Protein AF-A0A183DC85-F1 (afdb_monomer_lite)

pLDDT: mean 84.96, std 14.63, range [31.5, 98.25]

Secondary structure (DSSP, 8-state):
---------SPEEE--TT--TT-PPEEE------TTEEEEEEEEETTTTEEEEEEEETTTTTEEEEEEEETTSSS--EEEEE--STTTTS--BSEEEEEEETTTTEEEEEETTTTEEEEEETTS-S-BTTTTTTT-TT-----------------

Organism: NCBI:txid637853

Sequence (155 aa):
MESWLRSSSGNIRLITLNAGNSAVPAYVHRSSGVVEETVTSLAMDWMTGKLYVGVETVNMHNAGRVEVCPLDGQSSCAVVLHSTAENQNFPIDALHSLVLDPVDGYMYWLNRVHKRIERAWMDGRHHDPHCFKDDTTDVIATSALTLEQVCLHDF

Radius of gyration: 16.84 Å; chains: 1; bounding box: 49×39×47 Å

Structure (mmCIF, N/CA/C/O backbone):
data_AF-A0A183DC85-F1
#
_entry.id   AF-A0A183DC85-F1
#
loop_
_atom_site.group_PDB
_atom_site.id
_atom_site.type_symbol
_atom_site.label_atom_id
_atom_site.label_alt_id
_atom_site.label_comp_id
_atom_site.label_asym_id
_atom_site.label_entity_id
_atom_site.label_seq_id
_atom_site.pdbx_PDB_ins_code
_atom_site.Cartn_x
_atom_site.Cartn_y
_atom_site.Cartn_z
_atom_site.occupancy
_atom_site.B_iso_or_equiv
_atom_site.auth_seq_id
_atom_site.auth_comp_id
_atom_site.auth_asym_id
_atom_site.auth_atom_id
_atom_site.pdbx_PDB_model_num
ATOM 1 N N . MET A 1 1 ? 21.787 24.983 15.435 1.00 35.59 1 MET A N 1
ATOM 2 C CA . MET A 1 1 ? 21.012 24.769 14.198 1.00 35.59 1 MET A CA 1
ATOM 3 C C . MET A 1 1 ? 20.169 23.539 14.459 1.00 35.59 1 MET A C 1
ATOM 5 O O . MET A 1 1 ? 20.718 22.449 14.481 1.00 35.59 1 MET A O 1
ATOM 9 N N . GLU A 1 2 ? 18.905 23.724 14.835 1.00 31.50 2 GLU A N 1
ATOM 10 C CA . GLU A 1 2 ? 18.005 22.599 15.097 1.00 31.50 2 GLU A CA 1
ATOM 11 C C . GLU A 1 2 ? 17.766 21.875 13.771 1.00 31.50 2 GLU A C 1
ATOM 13 O O . GLU A 1 2 ? 17.131 22.409 12.861 1.00 31.50 2 GLU A O 1
ATOM 18 N N . SER A 1 3 ? 18.362 20.692 13.616 1.00 35.94 3 SER A N 1
ATOM 19 C CA . SER A 1 3 ? 18.021 19.814 12.509 1.00 35.94 3 SER A CA 1
ATOM 20 C C . SER A 1 3 ? 16.618 19.297 12.786 1.00 35.94 3 SER A C 1
ATOM 22 O O . SER A 1 3 ? 16.418 18.491 13.696 1.00 35.94 3 SER A O 1
ATOM 24 N N . TRP A 1 4 ? 15.651 19.763 12.004 1.00 41.12 4 TRP A N 1
ATOM 25 C CA . TRP A 1 4 ? 14.348 19.128 11.865 1.00 41.12 4 TRP A CA 1
ATOM 26 C C . TRP A 1 4 ? 14.560 17.742 11.250 1.00 41.12 4 TRP A C 1
ATOM 28 O O . TRP A 1 4 ? 14.325 17.531 10.061 1.00 41.12 4 TRP A O 1
ATOM 38 N N . LEU A 1 5 ? 15.077 16.800 12.041 1.00 41.03 5 LEU A N 1
ATOM 39 C CA . LEU A 1 5 ? 15.063 15.395 11.685 1.00 41.03 5 LEU A CA 1
ATOM 40 C C . LEU A 1 5 ? 13.588 15.061 11.506 1.00 41.03 5 LEU A C 1
ATOM 42 O O . LEU A 1 5 ? 12.809 15.109 12.459 1.00 41.03 5 LEU A O 1
ATOM 46 N N . ARG A 1 6 ? 13.193 14.777 10.264 1.00 47.19 6 ARG A N 1
ATOM 47 C CA . ARG A 1 6 ? 11.867 14.266 9.906 1.00 47.19 6 ARG A CA 1
ATOM 48 C C . ARG A 1 6 ? 11.727 12.828 10.414 1.00 47.19 6 ARG A C 1
ATOM 50 O O . ARG A 1 6 ? 11.402 11.928 9.655 1.00 47.19 6 ARG A O 1
ATOM 57 N N . SER A 1 7 ? 12.027 12.592 11.689 1.00 49.62 7 SER A N 1
ATOM 58 C CA . SER A 1 7 ? 11.785 11.312 12.328 1.00 49.62 7 SER A CA 1
ATOM 59 C C . SER A 1 7 ? 10.287 11.216 12.557 1.00 49.62 7 SER A C 1
ATOM 61 O O . SER A 1 7 ? 9.737 11.785 13.497 1.00 49.62 7 SER A O 1
ATOM 63 N N . SER A 1 8 ? 9.616 10.513 11.656 1.00 54.47 8 SER A N 1
ATOM 64 C CA . SER A 1 8 ? 8.191 10.198 11.757 1.00 54.47 8 SER A CA 1
ATOM 65 C C . SER A 1 8 ? 7.925 8.983 12.654 1.00 54.47 8 SER A C 1
ATOM 67 O O . SER A 1 8 ? 6.841 8.408 12.610 1.00 54.47 8 SER A O 1
ATOM 69 N N . SER A 1 9 ? 8.883 8.604 13.508 1.00 54.97 9 SER A N 1
ATOM 70 C CA . SER A 1 9 ? 8.700 7.585 14.553 1.00 54.97 9 SER A CA 1
ATOM 71 C C . SER A 1 9 ? 7.607 7.946 15.576 1.00 54.97 9 SER A C 1
ATOM 73 O O . SER A 1 9 ? 7.340 7.177 16.494 1.00 54.97 9 SER A O 1
ATOM 75 N N . GLY A 1 10 ? 6.970 9.113 15.432 1.00 62.53 10 GLY A N 1
ATOM 76 C CA . GLY A 1 10 ? 5.829 9.539 16.225 1.00 62.53 10 GLY A CA 1
ATOM 77 C C . GLY A 1 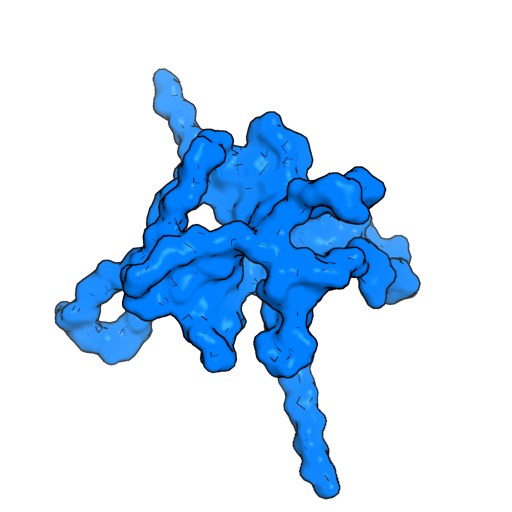10 ? 4.594 8.648 16.056 1.00 62.53 10 GLY A C 1
ATOM 78 O O . GLY A 1 10 ? 4.366 8.019 15.023 1.00 62.53 10 GLY A O 1
ATOM 79 N N . ASN A 1 11 ? 3.770 8.635 17.104 1.00 73.88 11 ASN A N 1
ATOM 80 C CA . ASN A 1 11 ? 2.477 7.958 17.114 1.00 73.88 11 ASN A CA 1
ATOM 81 C C . ASN A 1 11 ? 1.541 8.541 16.040 1.00 73.88 11 ASN A C 1
ATOM 83 O O . ASN A 1 11 ? 1.486 9.760 15.850 1.00 73.88 11 ASN A O 1
ATOM 87 N N . ILE A 1 12 ? 0.742 7.687 15.403 1.00 85.56 12 ILE A N 1
ATOM 88 C CA . ILE A 1 12 ? -0.332 8.129 14.503 1.00 85.56 12 ILE A CA 1
ATOM 89 C C . ILE A 1 12 ? -1.551 8.479 15.361 1.00 85.56 12 ILE A C 1
ATOM 91 O O . ILE A 1 12 ? -1.921 7.722 16.256 1.00 85.56 12 ILE A O 1
ATOM 95 N N . ARG A 1 13 ? -2.173 9.635 15.115 1.00 85.50 13 ARG A N 1
ATOM 96 C CA . ARG A 1 13 ? -3.372 10.081 15.843 1.00 85.50 13 ARG A CA 1
ATOM 97 C C . ARG A 1 13 ? -4.631 9.519 15.199 1.00 85.50 13 ARG A C 1
ATOM 99 O O . ARG A 1 13 ? -4.799 9.661 13.991 1.00 85.50 13 ARG A O 1
ATOM 106 N N . LEU A 1 14 ? -5.539 8.979 16.007 1.00 84.50 14 LEU A N 1
ATOM 107 C CA . LEU A 1 14 ? -6.896 8.655 15.579 1.00 84.50 14 LEU A CA 1
ATOM 108 C C . LEU A 1 14 ? -7.867 9.692 16.136 1.00 84.50 14 LEU A C 1
ATOM 110 O O . LEU A 1 14 ? -7.865 9.999 17.330 1.00 84.50 14 LEU A O 1
ATOM 114 N N . ILE A 1 15 ? -8.718 10.215 15.259 1.00 84.00 15 ILE A N 1
ATOM 115 C CA . ILE A 1 15 ? -9.745 11.194 15.605 1.00 84.00 15 ILE A CA 1
ATOM 116 C C . ILE A 1 15 ? -11.092 10.613 15.194 1.00 84.00 15 ILE A C 1
ATOM 118 O O . ILE A 1 15 ? -11.320 10.326 14.022 1.00 84.00 15 ILE A O 1
ATOM 122 N N . THR A 1 16 ? -11.991 10.450 16.163 1.00 83.06 16 THR A N 1
ATOM 123 C CA . THR A 1 16 ? -13.369 10.020 15.900 1.00 83.06 16 THR A CA 1
ATOM 124 C C . THR A 1 16 ? -14.236 11.254 15.678 1.00 83.06 16 THR A C 1
ATOM 126 O O . THR A 1 16 ? -14.382 12.067 16.584 1.00 83.06 16 THR A O 1
ATOM 129 N N . LEU A 1 17 ? -14.825 11.394 14.489 1.00 81.94 17 LEU A N 1
ATOM 130 C CA . LEU A 1 17 ? -15.533 12.619 14.083 1.00 81.94 17 LEU A CA 1
ATOM 131 C C . LEU A 1 17 ? -16.868 12.857 14.819 1.00 81.94 17 LEU A C 1
ATOM 133 O O . LEU A 1 17 ? -17.320 13.993 14.885 1.00 81.94 17 LEU A O 1
ATOM 137 N N . ASN A 1 18 ? -17.466 11.813 15.407 1.00 82.38 18 ASN A N 1
ATOM 138 C CA . ASN A 1 18 ? -18.754 11.879 16.121 1.00 82.38 18 ASN A CA 1
ATOM 139 C C . ASN A 1 18 ? -18.657 11.505 17.607 1.00 82.38 18 ASN A C 1
ATOM 141 O O . ASN A 1 18 ? -19.674 11.327 18.278 1.00 82.38 18 ASN A O 1
ATOM 145 N N . ALA A 1 19 ? -17.446 11.357 18.137 1.00 69.12 19 ALA A N 1
ATOM 146 C CA . ALA A 1 19 ? -17.282 11.249 19.573 1.00 69.12 19 ALA A CA 1
ATOM 147 C C . ALA A 1 19 ? -17.504 12.665 20.116 1.00 69.12 19 ALA A C 1
ATOM 149 O O . ALA A 1 19 ? -16.780 13.575 19.729 1.00 69.12 19 ALA A O 1
ATOM 150 N N . GLY A 1 20 ? -18.553 12.891 20.912 1.00 71.69 20 GLY A N 1
ATOM 151 C CA . GLY A 1 20 ? -18.868 14.225 21.444 1.00 71.69 20 GLY A CA 1
ATOM 152 C C . GLY A 1 20 ? -17.707 14.846 22.242 1.00 71.69 20 GLY A C 1
ATOM 153 O O . GLY A 1 20 ? -16.607 14.306 22.293 1.00 71.69 20 GLY A O 1
ATOM 154 N N . ASN A 1 21 ? -17.953 15.948 22.957 1.00 68.19 21 ASN A N 1
ATOM 155 C CA . ASN A 1 21 ? -16.929 16.728 23.688 1.00 68.19 21 ASN A CA 1
ATOM 156 C C . ASN A 1 21 ? -16.053 15.958 24.714 1.00 68.19 21 ASN A C 1
ATOM 158 O O . ASN A 1 21 ? -15.209 16.566 25.364 1.00 68.19 21 ASN A O 1
ATOM 162 N N . SER A 1 22 ? -16.240 14.647 24.883 1.00 62.72 22 SER A N 1
ATOM 163 C CA . SER A 1 22 ? -15.494 13.775 25.791 1.00 62.72 22 SER A CA 1
ATOM 164 C C . SER A 1 22 ? -14.551 12.784 25.084 1.00 62.72 22 SER A C 1
ATOM 166 O O . SER A 1 22 ? -14.059 11.857 25.729 1.00 62.72 22 SER A O 1
ATOM 168 N N . ALA A 1 23 ? -14.308 12.930 23.778 1.00 66.62 23 ALA A N 1
ATOM 169 C CA . ALA A 1 23 ? -13.413 12.047 23.033 1.00 66.62 23 ALA A CA 1
ATOM 170 C C . ALA A 1 23 ? -11.952 12.216 23.483 1.00 66.62 23 ALA A C 1
ATOM 172 O O . ALA A 1 23 ? -11.313 13.231 23.200 1.00 66.62 23 ALA A O 1
ATOM 173 N N . VAL A 1 24 ? -11.404 11.216 24.173 1.00 70.25 24 VAL A N 1
ATOM 174 C CA . VAL A 1 24 ? -9.965 11.165 24.458 1.00 70.25 24 VAL A CA 1
ATOM 175 C C . VAL A 1 24 ? -9.237 10.860 23.143 1.00 70.25 24 VAL A C 1
ATOM 177 O O . VAL A 1 24 ? -9.638 9.922 22.450 1.00 70.25 24 VAL A O 1
ATOM 180 N N . PRO A 1 25 ? -8.196 11.624 22.757 1.00 72.31 25 PRO A N 1
ATOM 181 C CA . PRO A 1 25 ? -7.436 11.326 21.551 1.00 72.31 25 PRO A CA 1
ATOM 182 C C . PRO A 1 25 ? -6.792 9.944 21.674 1.00 72.31 25 PRO A C 1
ATOM 184 O O . PRO A 1 25 ? -6.040 9.683 22.614 1.00 72.31 25 PRO A O 1
ATOM 187 N N . ALA A 1 26 ? -7.090 9.075 20.712 1.00 79.50 26 ALA A N 1
ATOM 188 C CA . ALA A 1 26 ? -6.481 7.760 20.606 1.00 79.50 26 ALA A CA 1
ATOM 189 C C . ALA A 1 26 ? -5.224 7.831 19.731 1.00 79.50 26 ALA A C 1
ATOM 191 O O . ALA A 1 26 ? -5.106 8.674 18.834 1.00 79.50 26 ALA A O 1
ATOM 192 N N . TYR A 1 27 ? -4.278 6.935 19.994 1.00 82.69 27 TYR A N 1
ATOM 193 C CA . TYR A 1 27 ? -3.001 6.877 19.295 1.00 82.69 27 TYR A CA 1
ATOM 194 C C . TYR A 1 27 ? -2.697 5.444 18.873 1.00 82.69 27 TYR A C 1
ATOM 196 O O . TYR A 1 27 ? -2.820 4.520 19.673 1.00 82.69 27 TYR A O 1
ATOM 204 N N . VAL A 1 28 ? -2.241 5.272 17.635 1.00 85.06 28 VAL A N 1
ATOM 205 C CA . VAL A 1 28 ? -1.564 4.049 17.216 1.00 85.06 28 VAL A CA 1
ATOM 206 C C . VAL A 1 28 ? -0.104 4.172 17.627 1.00 85.06 28 VAL A C 1
ATOM 208 O O . VAL A 1 28 ? 0.616 5.077 17.184 1.00 85.06 28 VAL A O 1
ATOM 211 N N . HIS A 1 29 ? 0.323 3.239 18.470 1.00 80.31 29 HIS A N 1
ATOM 212 C CA . HIS A 1 29 ? 1.691 3.156 18.951 1.00 80.31 29 HIS A CA 1
ATOM 213 C C . HIS A 1 29 ? 2.560 2.354 17.986 1.00 80.31 29 HIS A C 1
ATOM 215 O O . HIS A 1 29 ? 2.464 1.128 17.898 1.00 80.31 29 HIS A O 1
ATOM 221 N N . ARG A 1 30 ? 3.445 3.068 17.287 1.00 83.38 30 ARG A N 1
ATOM 222 C CA . ARG A 1 30 ? 4.491 2.481 16.449 1.00 83.38 30 ARG A CA 1
ATOM 223 C C . ARG A 1 30 ? 5.770 2.365 17.271 1.00 83.38 30 ARG A C 1
ATOM 225 O O . ARG A 1 30 ? 6.264 3.361 17.790 1.00 83.38 30 ARG A O 1
ATOM 232 N N . SER A 1 31 ? 6.306 1.155 17.401 1.00 68.25 31 SER A N 1
ATOM 233 C CA . SER A 1 31 ? 7.623 0.922 18.000 1.00 68.25 31 SER A CA 1
ATOM 234 C C . SER A 1 31 ? 8.569 0.465 16.897 1.00 68.25 31 SER A C 1
ATOM 236 O O . SER A 1 31 ? 8.666 -0.725 16.610 1.00 68.25 31 SER A O 1
ATOM 238 N N . SER A 1 32 ? 9.221 1.419 16.228 1.00 67.00 32 SER A N 1
ATOM 239 C CA . SER A 1 32 ? 10.344 1.104 15.344 1.00 67.00 32 SER A CA 1
ATOM 240 C C . SER A 1 32 ? 11.641 1.479 16.048 1.00 67.00 32 SER A C 1
ATOM 242 O O . SER A 1 32 ? 11.817 2.618 16.478 1.00 67.00 32 SER A O 1
ATOM 244 N N . GLY A 1 33 ? 12.545 0.508 16.189 1.00 66.69 33 GLY A N 1
ATOM 245 C CA . GLY A 1 33 ? 13.915 0.741 16.654 1.00 66.69 33 GLY A CA 1
ATOM 246 C C . GLY A 1 33 ? 14.816 1.368 15.583 1.00 66.69 33 GLY A C 1
ATOM 247 O O . GLY A 1 33 ? 16.007 1.548 15.823 1.00 66.69 33 GLY A O 1
ATOM 248 N N . VAL A 1 34 ? 14.269 1.666 14.400 1.00 71.19 34 VAL A N 1
ATOM 249 C CA . VAL A 1 34 ? 14.996 2.244 13.270 1.00 71.19 34 VAL A CA 1
ATOM 250 C C . VAL A 1 34 ? 14.994 3.769 13.380 1.00 71.19 34 VAL A C 1
ATOM 252 O O . VAL A 1 34 ? 13.957 4.414 13.541 1.00 71.19 34 VAL A O 1
ATOM 255 N N . VAL A 1 35 ? 16.188 4.349 13.299 1.00 66.88 35 VAL A N 1
ATOM 256 C CA . VAL A 1 35 ? 16.414 5.796 13.351 1.00 66.88 35 VAL A CA 1
ATOM 257 C C . VAL A 1 35 ? 16.210 6.382 11.944 1.00 66.88 35 VAL A C 1
ATOM 259 O O . VAL A 1 35 ? 16.711 5.815 10.977 1.00 66.88 35 VAL A O 1
ATOM 262 N N . GLU A 1 36 ? 15.498 7.516 11.837 1.00 79.44 36 GLU A N 1
ATOM 263 C CA . GLU A 1 36 ? 15.201 8.250 10.580 1.00 79.44 36 GLU A CA 1
ATOM 264 C C . GLU A 1 36 ? 14.231 7.567 9.596 1.00 79.44 36 GLU A C 1
ATOM 266 O O . GLU A 1 36 ? 14.427 7.551 8.377 1.00 79.44 36 GLU A O 1
ATOM 271 N N . GLU A 1 37 ? 13.118 7.064 10.122 1.00 85.25 37 GLU A N 1
ATOM 272 C CA . GLU A 1 37 ? 11.992 6.617 9.302 1.00 85.25 37 GLU A CA 1
ATOM 273 C C . GLU A 1 37 ? 11.041 7.763 8.912 1.00 85.25 37 GLU A C 1
ATOM 275 O O . GLU A 1 37 ? 10.736 8.653 9.716 1.00 85.25 37 GLU A O 1
ATOM 280 N N . THR A 1 38 ? 10.486 7.686 7.700 1.00 87.94 38 THR A N 1
ATOM 281 C CA . THR A 1 38 ? 9.401 8.538 7.185 1.00 87.94 38 THR A CA 1
ATOM 282 C C . THR A 1 38 ? 8.161 7.695 6.867 1.00 87.94 38 THR A C 1
ATOM 284 O O . THR A 1 38 ? 8.233 6.792 6.042 1.00 87.94 38 THR A O 1
ATOM 287 N N . VAL A 1 39 ? 7.012 8.000 7.476 1.00 91.00 39 VAL A N 1
ATOM 288 C CA . VAL A 1 39 ? 5.704 7.464 7.076 1.00 91.00 39 VAL A CA 1
ATOM 289 C C . VAL A 1 39 ? 5.346 8.066 5.724 1.00 91.00 39 VAL A C 1
ATOM 291 O O . VAL A 1 39 ? 5.231 9.285 5.589 1.00 91.00 39 VAL A O 1
ATOM 294 N N . THR A 1 40 ? 5.174 7.214 4.722 1.00 92.88 40 THR A N 1
ATOM 295 C CA . THR A 1 40 ? 4.909 7.623 3.339 1.00 92.88 40 THR A CA 1
ATOM 296 C C . THR A 1 40 ? 3.464 7.423 2.923 1.00 92.88 40 THR A C 1
ATOM 298 O O . THR A 1 40 ? 3.027 8.039 1.951 1.00 92.88 40 THR A O 1
ATOM 301 N N . SER A 1 41 ? 2.733 6.542 3.609 1.00 94.81 41 SER A N 1
ATOM 302 C CA . SER A 1 41 ? 1.348 6.212 3.280 1.00 94.81 41 SER A CA 1
ATOM 303 C C . SER A 1 41 ? 0.620 5.536 4.437 1.00 94.81 41 SER A C 1
ATOM 305 O O . SER A 1 41 ? 1.237 4.934 5.314 1.00 94.81 41 SER A O 1
ATOM 307 N N . LEU A 1 42 ? -0.705 5.653 4.419 1.00 95.50 42 LEU A N 1
ATOM 308 C CA . LEU A 1 42 ? -1.629 5.043 5.365 1.00 95.50 42 LEU A CA 1
ATOM 309 C C . LEU A 1 42 ? -2.780 4.427 4.572 1.00 95.50 42 LEU A C 1
ATOM 311 O O . LEU A 1 42 ? -3.333 5.097 3.702 1.00 95.50 42 LEU A O 1
ATOM 315 N N . ALA A 1 43 ? -3.155 3.194 4.895 1.00 97.19 43 ALA A N 1
ATOM 316 C CA . ALA A 1 43 ? -4.291 2.518 4.283 1.00 97.19 43 ALA A CA 1
ATOM 317 C C . ALA A 1 43 ? -5.068 1.716 5.331 1.00 97.19 43 ALA A C 1
ATOM 319 O O . ALA A 1 43 ? -4.480 1.114 6.226 1.00 97.19 43 ALA A O 1
ATOM 320 N N . MET A 1 44 ? -6.395 1.736 5.253 1.00 95.31 44 MET A N 1
ATOM 321 C CA . MET A 1 44 ? -7.263 1.140 6.267 1.00 95.31 44 MET A CA 1
ATOM 322 C C . MET A 1 44 ? -7.851 -0.173 5.765 1.00 95.31 44 MET A C 1
ATOM 324 O O . MET A 1 44 ? -8.506 -0.202 4.729 1.00 95.31 44 MET A O 1
ATOM 328 N N . ASP A 1 45 ? -7.654 -1.238 6.533 1.00 96.06 45 ASP A N 1
ATOM 329 C CA . ASP A 1 45 ? -8.415 -2.471 6.407 1.00 96.06 45 ASP A CA 1
ATOM 330 C C . ASP A 1 45 ? -9.686 -2.324 7.249 1.00 96.06 45 ASP A C 1
ATOM 332 O O . ASP A 1 45 ? -9.675 -2.482 8.475 1.00 96.06 45 ASP A O 1
ATOM 336 N N . TRP A 1 46 ? -10.787 -1.981 6.583 1.00 93.38 46 TRP A N 1
ATOM 337 C CA . TRP A 1 46 ? -12.088 -1.813 7.229 1.00 93.38 46 TRP A CA 1
ATOM 338 C C . TRP A 1 46 ? -12.739 -3.143 7.622 1.00 93.38 46 TRP A C 1
ATOM 340 O O . TRP A 1 46 ? -13.641 -3.140 8.456 1.00 93.38 46 TRP A O 1
ATOM 350 N N . MET A 1 47 ? -12.298 -4.268 7.050 1.00 94.50 47 MET A N 1
ATOM 351 C CA . MET A 1 47 ? -12.843 -5.590 7.358 1.00 94.50 47 MET A CA 1
ATOM 352 C C . MET A 1 47 ? -12.324 -6.086 8.705 1.00 94.50 47 MET A C 1
ATOM 354 O O . MET A 1 47 ? -13.086 -6.655 9.485 1.00 94.50 47 MET A O 1
ATOM 358 N N . THR A 1 48 ? -11.040 -5.851 8.999 1.00 93.88 48 THR A N 1
ATOM 359 C CA . THR A 1 48 ? -10.413 -6.328 10.245 1.00 93.88 48 THR A CA 1
ATOM 360 C C . THR A 1 48 ? -10.071 -5.229 11.250 1.00 93.88 48 THR A C 1
ATOM 362 O O . THR A 1 48 ? -9.594 -5.534 12.343 1.00 93.88 48 THR A O 1
ATOM 365 N N . GLY A 1 49 ? -10.330 -3.958 10.924 1.00 92.88 49 GLY A N 1
ATOM 366 C CA . GLY A 1 49 ? -10.073 -2.833 11.826 1.00 92.88 49 GLY A CA 1
ATOM 367 C C . GLY A 1 49 ? -8.579 -2.591 12.055 1.00 92.88 49 GLY A C 1
ATOM 368 O O . GLY A 1 49 ? -8.151 -2.308 13.177 1.00 92.88 49 GLY A O 1
ATOM 369 N N . LYS A 1 50 ? -7.772 -2.723 10.999 1.00 94.50 50 LYS A N 1
ATOM 370 C CA . LYS A 1 50 ? -6.317 -2.534 11.048 1.00 94.50 50 LYS A CA 1
ATOM 371 C C . LYS A 1 50 ? -5.885 -1.388 10.145 1.00 94.50 50 LYS A C 1
ATOM 373 O O . LYS A 1 50 ? -6.476 -1.127 9.102 1.00 94.50 50 LYS A O 1
ATOM 378 N N . LEU A 1 51 ? -4.817 -0.715 10.542 1.00 95.25 51 LEU A N 1
ATOM 379 C CA . LEU A 1 51 ? -4.152 0.316 9.762 1.00 95.25 51 LEU A CA 1
ATOM 380 C C . LEU A 1 51 ? -2.843 -0.229 9.209 1.00 95.25 51 LEU A C 1
ATOM 382 O O . LEU A 1 51 ? -1.972 -0.642 9.970 1.00 95.25 51 LEU A O 1
ATOM 386 N N . TYR A 1 52 ? -2.693 -0.182 7.897 1.00 97.06 52 TYR A N 1
ATOM 387 C CA . TYR A 1 52 ? -1.442 -0.458 7.218 1.00 97.06 52 TYR A CA 1
ATOM 388 C C . TYR A 1 52 ? -0.673 0.854 7.050 1.00 97.06 52 TYR A C 1
ATOM 390 O O . TYR A 1 52 ? -1.222 1.859 6.592 1.00 97.06 52 TYR A O 1
ATOM 398 N N . VAL A 1 53 ? 0.597 0.852 7.439 1.00 95.50 53 VAL A N 1
ATOM 399 C CA . VAL A 1 53 ? 1.466 2.032 7.447 1.00 95.50 53 VAL A CA 1
ATOM 400 C C . VAL A 1 53 ? 2.665 1.750 6.559 1.00 95.50 53 VAL A C 1
ATOM 402 O O . VAL A 1 53 ? 3.482 0.886 6.868 1.00 95.50 53 VAL A O 1
ATOM 405 N N . GLY A 1 54 ? 2.772 2.490 5.458 1.00 95.12 54 GLY A N 1
ATOM 406 C CA . GLY A 1 54 ? 3.952 2.483 4.607 1.00 95.12 54 GLY A CA 1
ATOM 407 C C . GLY A 1 54 ? 5.038 3.377 5.193 1.00 95.12 54 GLY A C 1
ATOM 408 O O . GLY A 1 54 ? 4.777 4.527 5.559 1.00 95.12 54 GLY A O 1
ATOM 409 N N . VAL A 1 55 ? 6.250 2.845 5.288 1.00 92.81 55 VAL A N 1
ATOM 410 C CA . VAL A 1 55 ? 7.397 3.499 5.915 1.00 92.81 55 VAL A CA 1
ATOM 411 C C . VAL A 1 55 ? 8.611 3.364 5.012 1.00 92.81 55 VAL A C 1
ATOM 413 O O . VAL A 1 55 ? 8.847 2.305 4.437 1.00 92.81 55 VAL A O 1
ATOM 416 N N . GLU A 1 56 ? 9.405 4.423 4.925 1.00 91.88 56 GLU A N 1
ATOM 417 C CA . GLU A 1 56 ? 10.716 4.407 4.287 1.00 91.88 56 GLU A CA 1
ATOM 418 C C . GLU A 1 56 ? 11.812 4.786 5.271 1.00 91.88 56 GLU A C 1
ATOM 420 O O . GLU A 1 56 ? 11.660 5.708 6.075 1.00 91.88 56 GLU A O 1
ATOM 425 N N . THR A 1 57 ? 12.947 4.106 5.155 1.00 89.62 57 THR A N 1
ATOM 426 C CA . THR A 1 57 ? 14.155 4.421 5.916 1.00 89.62 57 THR A CA 1
ATOM 427 C C . THR A 1 57 ? 15.125 5.204 5.034 1.00 89.62 57 THR A C 1
ATOM 429 O O . THR A 1 57 ? 15.705 4.656 4.093 1.00 89.62 57 THR A O 1
ATOM 432 N N . VAL A 1 58 ? 15.310 6.496 5.326 1.00 79.19 58 VAL A N 1
ATOM 433 C CA . VAL A 1 58 ? 16.054 7.424 4.447 1.00 79.19 58 VAL A CA 1
ATOM 434 C C . VAL A 1 58 ? 17.535 7.050 4.344 1.00 79.19 58 VAL A C 1
ATOM 436 O O . VAL A 1 58 ? 18.128 7.114 3.269 1.00 79.19 58 VAL A O 1
ATOM 439 N N . ASN A 1 59 ? 18.137 6.609 5.448 1.00 80.31 59 ASN A N 1
ATOM 440 C CA . ASN A 1 59 ? 19.554 6.245 5.509 1.00 80.31 59 ASN A CA 1
ATOM 441 C C . ASN A 1 59 ? 19.868 4.836 4.959 1.00 80.31 59 ASN A C 1
ATOM 443 O O . ASN A 1 59 ? 21.039 4.491 4.815 1.00 80.31 59 ASN A O 1
ATOM 447 N N . MET A 1 60 ? 18.853 4.046 4.587 1.00 79.69 60 MET A N 1
ATOM 448 C CA . MET A 1 60 ? 19.006 2.698 4.023 1.00 79.69 60 MET A CA 1
ATOM 449 C C . MET A 1 60 ? 18.449 2.625 2.599 1.00 79.69 60 MET A C 1
ATOM 451 O O . MET A 1 60 ? 17.567 1.824 2.318 1.00 79.69 60 MET A O 1
ATOM 455 N N . HIS A 1 61 ? 18.934 3.479 1.692 1.00 85.12 61 HIS A N 1
ATOM 456 C CA . HIS A 1 61 ? 18.532 3.478 0.274 1.00 85.12 61 HIS A CA 1
ATOM 457 C C . HIS A 1 61 ? 17.007 3.540 0.046 1.00 85.12 61 HIS A C 1
ATOM 459 O O . HIS A 1 61 ? 16.496 2.946 -0.898 1.00 85.12 61 HIS A O 1
ATOM 465 N N . ASN A 1 62 ? 16.276 4.265 0.901 1.00 89.44 62 ASN A N 1
ATOM 466 C CA . ASN A 1 62 ? 14.808 4.311 0.896 1.00 89.44 62 ASN A CA 1
ATOM 467 C C . ASN A 1 62 ? 14.158 2.924 1.047 1.00 89.44 62 ASN A C 1
ATOM 469 O O . ASN A 1 62 ? 13.113 2.676 0.442 1.00 89.44 62 ASN A O 1
ATOM 473 N N . ALA A 1 63 ? 14.762 2.027 1.838 1.00 92.50 63 ALA A N 1
ATOM 474 C CA . ALA A 1 63 ? 14.191 0.724 2.156 1.00 92.50 63 ALA A CA 1
ATOM 475 C C . ALA A 1 63 ? 12.758 0.903 2.664 1.00 92.50 63 ALA A C 1
ATOM 477 O O . ALA A 1 63 ? 12.512 1.595 3.659 1.00 92.50 63 ALA A O 1
ATOM 478 N N . GLY A 1 64 ? 11.832 0.306 1.925 1.00 94.06 64 GLY A N 1
ATOM 479 C CA . GLY A 1 64 ? 10.407 0.358 2.166 1.00 94.06 64 GLY A CA 1
ATOM 480 C C . GLY A 1 64 ? 9.970 -0.768 3.089 1.00 94.06 64 GLY A C 1
ATOM 481 O O . GLY A 1 64 ? 10.511 -1.878 3.079 1.00 94.06 64 GLY A O 1
ATOM 482 N N . ARG A 1 65 ? 8.956 -0.475 3.893 1.00 94.25 65 ARG A N 1
ATOM 483 C CA . ARG A 1 65 ? 8.334 -1.428 4.799 1.00 94.25 65 ARG A CA 1
ATOM 484 C C . ARG A 1 65 ? 6.853 -1.129 4.933 1.00 94.25 65 ARG A C 1
ATOM 486 O O . ARG A 1 65 ? 6.453 0.032 4.887 1.00 94.25 65 ARG A O 1
ATOM 493 N N . VAL A 1 66 ? 6.059 -2.169 5.152 1.00 96.31 66 VAL A N 1
ATOM 494 C CA . VAL A 1 66 ? 4.667 -2.026 5.580 1.00 96.31 66 VAL A CA 1
ATOM 495 C C . VAL A 1 66 ? 4.523 -2.593 6.982 1.00 96.31 66 VAL A C 1
ATOM 497 O O . VAL A 1 66 ? 4.920 -3.728 7.261 1.00 96.31 66 VAL A O 1
ATOM 500 N N . GLU A 1 67 ? 3.967 -1.781 7.870 1.00 94.94 67 GLU A N 1
ATOM 501 C CA . GLU A 1 67 ? 3.532 -2.183 9.202 1.00 94.94 67 GLU A CA 1
ATOM 502 C C . GLU A 1 67 ? 2.015 -2.355 9.228 1.00 94.94 67 GLU A C 1
ATOM 504 O O . GLU A 1 67 ? 1.301 -1.636 8.536 1.00 94.94 67 GLU A O 1
ATOM 509 N N . VAL A 1 68 ? 1.520 -3.254 10.072 1.00 95.25 68 VAL A N 1
ATOM 510 C CA . VAL A 1 68 ? 0.096 -3.429 10.356 1.00 95.25 68 VAL A CA 1
ATOM 511 C C . VAL A 1 68 ? -0.142 -3.130 11.823 1.00 95.25 68 VAL A C 1
ATOM 513 O O . VAL A 1 68 ? 0.454 -3.752 12.701 1.00 95.25 68 VAL A O 1
ATOM 516 N N . CYS A 1 69 ? -1.022 -2.176 12.078 1.00 92.50 69 CYS A N 1
ATOM 517 C CA . CYS A 1 69 ? -1.319 -1.630 13.386 1.00 92.50 69 CYS A CA 1
ATOM 518 C C . CYS A 1 69 ? -2.799 -1.840 13.725 1.00 92.50 69 CYS A C 1
ATOM 520 O O . CYS A 1 69 ? -3.665 -1.319 13.019 1.00 92.50 69 CYS A O 1
ATOM 522 N N . PRO A 1 70 ? -3.123 -2.561 14.802 1.00 90.81 70 PRO A N 1
ATOM 523 C CA . PRO A 1 70 ? -4.500 -2.672 15.275 1.00 90.81 70 PRO A CA 1
ATOM 524 C C . PRO A 1 70 ? -5.052 -1.310 15.714 1.00 90.81 70 PRO A C 1
ATOM 526 O O . PRO A 1 70 ? -4.381 -0.553 16.418 1.00 90.81 70 PRO A O 1
ATOM 529 N N . LEU A 1 71 ? -6.271 -0.975 15.278 1.00 88.12 71 LEU A N 1
ATOM 530 C CA . LEU A 1 71 ? -6.921 0.295 15.638 1.00 88.12 71 LEU A CA 1
ATOM 531 C C . LEU A 1 71 ? -7.537 0.267 17.043 1.00 88.12 71 LEU A C 1
ATOM 533 O O . LEU A 1 71 ? -7.865 1.318 17.589 1.00 88.12 71 LEU A O 1
ATOM 537 N N . ASP A 1 72 ? -7.679 -0.918 17.636 1.00 80.19 72 ASP A N 1
ATOM 538 C CA . ASP A 1 72 ? -8.190 -1.102 18.997 1.00 80.19 72 ASP A CA 1
ATOM 539 C C . ASP A 1 72 ? -7.217 -0.618 20.088 1.00 80.19 72 ASP A C 1
ATOM 541 O O . ASP A 1 72 ? -7.594 -0.533 21.257 1.00 80.19 72 ASP A O 1
ATOM 545 N N . GLY A 1 73 ? -5.972 -0.293 19.716 1.00 70.38 73 GLY A N 1
ATOM 546 C CA . GLY A 1 73 ? -4.934 0.209 20.614 1.00 70.38 73 GLY A CA 1
ATOM 547 C C . GLY A 1 73 ? -4.417 -0.816 21.628 1.00 70.38 73 GLY A C 1
ATOM 548 O O . GLY A 1 73 ? -3.638 -0.449 22.505 1.00 70.38 73 GLY A O 1
ATOM 549 N N . GLN A 1 74 ? -4.824 -2.087 21.531 1.00 70.62 74 GLN A N 1
ATOM 550 C CA . GLN A 1 74 ? -4.470 -3.116 22.516 1.00 70.62 74 GLN A CA 1
ATOM 551 C C . GLN A 1 74 ? -3.111 -3.766 22.238 1.00 70.62 74 GLN A C 1
ATOM 553 O O . GLN A 1 74 ? -2.526 -4.384 23.127 1.00 70.62 74 GLN A O 1
ATOM 558 N N . SER A 1 75 ? -2.596 -3.640 21.015 1.00 77.44 75 SER A N 1
ATOM 559 C CA . SER A 1 75 ? -1.363 -4.298 20.584 1.00 77.44 75 SER A CA 1
ATOM 560 C C . SER A 1 75 ? -0.489 -3.400 19.710 1.00 77.44 75 SER A C 1
ATOM 562 O O . SER A 1 75 ? -0.948 -2.436 19.098 1.00 77.44 75 SER A O 1
ATOM 564 N N . SER A 1 76 ? 0.812 -3.694 19.708 1.00 82.94 76 SER A N 1
ATOM 565 C CA . SER A 1 76 ? 1.801 -2.959 18.921 1.00 82.94 76 SER A CA 1
ATOM 566 C C . SER A 1 76 ? 1.711 -3.308 17.439 1.00 82.94 76 SER A C 1
ATOM 568 O O . SER A 1 76 ? 1.330 -4.419 17.069 1.00 82.94 76 SER A O 1
ATOM 570 N N . CYS A 1 77 ? 2.121 -2.368 16.591 1.00 89.56 77 CYS A N 1
ATOM 571 C CA . CYS A 1 77 ? 2.256 -2.620 15.163 1.00 89.56 77 CYS A CA 1
ATOM 572 C C . CYS A 1 77 ? 3.262 -3.746 14.873 1.00 89.56 77 CYS A C 1
ATOM 574 O O . CYS A 1 77 ? 4.303 -3.840 15.526 1.00 89.56 77 CYS A O 1
ATOM 576 N N . ALA A 1 78 ? 2.980 -4.551 13.852 1.00 91.44 78 ALA A N 1
ATOM 577 C CA . ALA A 1 78 ? 3.860 -5.609 13.365 1.00 91.44 78 ALA A CA 1
ATOM 578 C C . ALA A 1 78 ? 4.344 -5.305 11.946 1.00 91.44 78 ALA A C 1
ATOM 580 O O . ALA A 1 78 ? 3.637 -4.682 11.162 1.00 91.44 78 ALA A O 1
ATOM 581 N N . VAL A 1 79 ? 5.544 -5.761 11.594 1.00 93.81 79 VAL A N 1
ATOM 582 C CA . VAL A 1 79 ? 6.065 -5.658 10.223 1.00 93.81 79 VAL A CA 1
ATOM 583 C C . VAL A 1 79 ? 5.474 -6.776 9.380 1.00 93.81 79 VAL A C 1
ATOM 585 O O . VAL A 1 79 ? 5.671 -7.940 9.717 1.00 93.81 79 VAL A O 1
ATOM 588 N N . VAL A 1 80 ? 4.788 -6.433 8.289 1.00 96.25 80 VAL A N 1
ATOM 589 C CA . VAL A 1 80 ? 4.187 -7.424 7.385 1.00 96.25 80 VAL A CA 1
ATOM 590 C C . VAL A 1 80 ? 4.966 -7.569 6.082 1.00 96.25 80 VAL A C 1
ATOM 592 O O . VAL A 1 80 ? 5.152 -8.677 5.602 1.00 96.25 80 VAL A O 1
ATOM 595 N N . LEU A 1 81 ? 5.508 -6.473 5.547 1.00 96.38 81 LEU A N 1
ATOM 596 C CA . LEU A 1 81 ? 6.279 -6.474 4.303 1.00 96.38 81 LEU A CA 1
ATOM 597 C C . LEU A 1 81 ? 7.597 -5.748 4.514 1.00 96.38 81 LEU A C 1
ATOM 599 O O . LEU A 1 81 ? 7.592 -4.612 4.976 1.00 96.38 81 LEU A O 1
ATOM 603 N N . HIS A 1 82 ? 8.703 -6.381 4.140 1.00 94.62 82 HIS A N 1
ATOM 604 C CA . HIS A 1 82 ? 10.031 -5.777 4.063 1.00 94.62 82 HIS A CA 1
ATOM 605 C C . HIS A 1 82 ? 10.880 -6.542 3.042 1.00 94.62 82 HIS A C 1
ATOM 607 O O . HIS A 1 82 ? 10.513 -7.636 2.607 1.00 94.62 82 HIS A O 1
ATOM 613 N N . SER A 1 83 ? 12.024 -5.982 2.658 1.00 92.19 83 SER A N 1
ATOM 614 C CA . SER A 1 83 ? 13.024 -6.717 1.879 1.00 92.19 83 SER A CA 1
ATOM 615 C C . SER A 1 83 ? 13.584 -7.885 2.697 1.00 92.19 83 SER A C 1
ATOM 617 O O . SER A 1 83 ? 14.075 -7.700 3.808 1.00 92.19 83 SER A O 1
ATOM 619 N N . THR A 1 84 ? 13.525 -9.083 2.132 1.00 87.81 84 THR A N 1
ATOM 620 C CA . THR A 1 84 ? 14.021 -10.353 2.669 1.00 87.81 84 THR A CA 1
ATOM 621 C C . THR A 1 84 ? 15.028 -10.973 1.695 1.00 87.81 84 THR A C 1
ATOM 623 O O . THR A 1 84 ? 15.339 -10.417 0.641 1.00 87.81 84 THR A O 1
ATOM 626 N N . ALA A 1 85 ? 15.556 -12.153 2.027 1.00 83.19 85 ALA A N 1
ATOM 627 C CA . ALA A 1 85 ? 16.407 -12.899 1.104 1.00 83.19 85 ALA A CA 1
ATOM 628 C C . ALA A 1 85 ? 15.655 -13.393 -0.151 1.00 83.19 85 ALA A C 1
ATOM 630 O O . ALA A 1 85 ? 16.267 -13.572 -1.200 1.00 83.19 85 ALA A O 1
ATOM 631 N N . GLU A 1 86 ? 14.339 -13.596 -0.061 1.00 79.81 86 GLU A N 1
ATOM 632 C CA . GLU A 1 86 ? 13.532 -14.187 -1.135 1.00 79.81 86 GLU A CA 1
ATOM 633 C C . GLU A 1 86 ? 13.223 -13.190 -2.261 1.00 79.81 86 GLU A C 1
ATOM 635 O O . GLU A 1 86 ? 13.122 -13.577 -3.423 1.00 79.81 86 GLU A O 1
ATOM 640 N N . ASN A 1 87 ? 13.141 -11.896 -1.944 1.00 79.25 87 ASN A N 1
ATOM 641 C CA . ASN A 1 87 ? 12.902 -10.813 -2.902 1.00 79.25 87 ASN A CA 1
ATOM 642 C C . ASN A 1 87 ? 14.154 -9.953 -3.150 1.00 79.25 87 ASN A C 1
ATOM 644 O O . ASN A 1 87 ? 14.043 -8.788 -3.513 1.00 79.25 87 ASN A O 1
ATOM 648 N N . GLN A 1 88 ? 15.361 -10.518 -3.026 1.00 79.75 88 GLN A N 1
ATOM 649 C CA . GLN A 1 88 ? 16.614 -9.781 -3.278 1.00 79.75 88 GLN A CA 1
ATOM 650 C C . GLN A 1 88 ? 16.706 -9.164 -4.679 1.00 79.75 88 GLN A C 1
ATOM 652 O O . GLN A 1 88 ? 17.327 -8.118 -4.849 1.00 79.75 88 GLN A O 1
ATOM 657 N N . ASN A 1 89 ? 16.080 -9.789 -5.679 1.00 86.88 89 ASN A N 1
ATOM 658 C CA . ASN A 1 89 ? 16.058 -9.261 -7.045 1.00 86.88 89 ASN A CA 1
ATOM 659 C C . ASN A 1 89 ? 15.150 -8.031 -7.190 1.00 86.88 89 ASN A C 1
ATOM 661 O O . ASN A 1 89 ? 15.335 -7.240 -8.112 1.00 86.88 89 ASN A O 1
ATOM 665 N N . PHE A 1 90 ? 14.171 -7.885 -6.295 1.00 91.69 90 PHE A N 1
ATOM 666 C CA . PHE A 1 90 ? 13.179 -6.816 -6.298 1.00 91.69 90 PHE A CA 1
ATOM 667 C C . PHE A 1 90 ? 12.954 -6.350 -4.856 1.00 91.69 90 PHE A C 1
ATOM 669 O O . PHE A 1 90 ? 11.954 -6.721 -4.237 1.00 91.69 90 PHE A O 1
ATOM 676 N N . PRO A 1 91 ? 13.906 -5.591 -4.286 1.00 92.94 91 PRO A N 1
ATOM 677 C CA . PRO A 1 91 ? 13.768 -5.098 -2.927 1.00 92.94 91 PRO A CA 1
ATOM 678 C C . PRO A 1 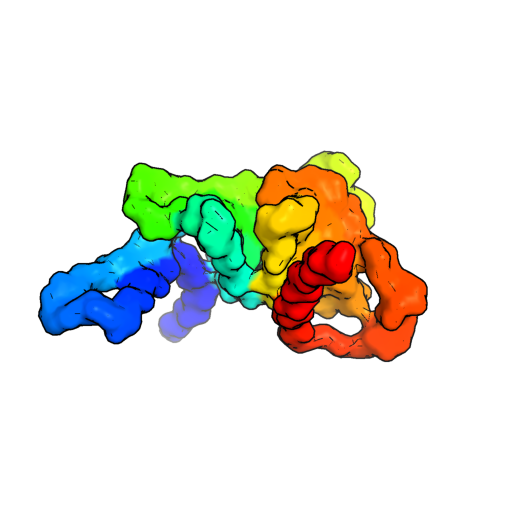91 ? 12.541 -4.192 -2.811 1.00 92.94 91 PRO A C 1
ATOM 680 O O . PRO A 1 91 ? 12.161 -3.498 -3.752 1.00 92.94 91 PRO A O 1
ATOM 683 N N . ILE A 1 92 ? 11.951 -4.176 -1.621 1.00 95.38 92 ILE A N 1
ATOM 684 C CA . ILE A 1 92 ? 10.920 -3.215 -1.259 1.00 95.38 92 ILE A CA 1
ATOM 685 C C . ILE A 1 92 ? 11.629 -1.890 -0.984 1.00 95.38 92 ILE A C 1
ATOM 687 O O . ILE A 1 92 ? 12.279 -1.723 0.050 1.00 95.38 92 ILE A O 1
ATOM 691 N N . ASP A 1 93 ? 11.547 -0.959 -1.926 1.00 93.94 93 ASP A N 1
ATOM 692 C CA . ASP A 1 93 ? 12.148 0.368 -1.846 1.00 93.94 93 ASP A CA 1
ATOM 693 C C . ASP A 1 93 ? 11.190 1.449 -2.353 1.00 93.94 93 ASP A C 1
ATOM 695 O O . ASP A 1 93 ? 10.227 1.179 -3.072 1.00 93.94 93 ASP A O 1
ATOM 699 N N . ALA A 1 94 ? 11.434 2.690 -1.927 1.00 93.69 94 ALA A N 1
ATOM 700 C CA . ALA A 1 94 ? 10.702 3.869 -2.388 1.00 93.69 94 ALA A CA 1
ATOM 701 C C . ALA A 1 94 ? 9.161 3.717 -2.338 1.00 93.69 94 ALA A C 1
ATOM 703 O O . ALA A 1 94 ? 8.450 4.203 -3.229 1.00 93.69 94 ALA A O 1
ATOM 704 N N . LEU A 1 95 ? 8.670 3.010 -1.309 1.00 95.38 95 LEU A N 1
ATOM 705 C CA . LEU A 1 95 ? 7.267 2.670 -1.104 1.00 95.38 95 LEU A CA 1
ATOM 706 C C . LEU A 1 95 ? 6.433 3.925 -0.850 1.00 95.38 95 LEU A C 1
ATOM 708 O O . LEU A 1 95 ? 6.606 4.638 0.143 1.00 95.38 95 LEU A O 1
ATOM 712 N N . HIS A 1 96 ? 5.457 4.164 -1.719 1.00 95.12 96 HIS A N 1
ATOM 713 C CA . HIS A 1 96 ? 4.556 5.300 -1.614 1.00 95.12 96 HIS A CA 1
ATOM 714 C C . HIS A 1 96 ? 3.129 4.945 -2.004 1.00 95.12 96 HIS A C 1
ATOM 716 O O . HIS A 1 96 ? 2.901 4.052 -2.812 1.00 95.12 96 HIS A O 1
ATOM 722 N N . SER A 1 97 ? 2.170 5.705 -1.477 1.00 96.75 97 SER A N 1
ATOM 723 C CA . SER A 1 97 ? 0.757 5.599 -1.839 1.00 96.75 97 SER A CA 1
ATOM 724 C C . SER A 1 97 ? 0.200 4.167 -1.783 1.00 96.75 97 SER A C 1
ATOM 726 O O . SER A 1 97 ? -0.269 3.632 -2.784 1.00 96.75 97 SER A O 1
ATOM 728 N N . LEU A 1 98 ? 0.269 3.552 -0.603 1.00 98.19 98 LEU A N 1
ATOM 729 C CA . LEU A 1 98 ? -0.332 2.252 -0.318 1.00 98.19 98 LEU A CA 1
ATOM 730 C C . LEU A 1 98 ? -1.868 2.305 -0.382 1.00 98.19 98 LEU A C 1
ATOM 732 O O . LEU A 1 98 ? -2.482 3.208 0.187 1.00 98.19 98 LEU A O 1
ATOM 736 N N . VAL A 1 99 ? -2.475 1.298 -1.004 1.00 98.19 99 VAL A N 1
ATOM 737 C CA . VAL A 1 99 ? -3.919 1.020 -0.986 1.00 98.19 99 VAL A CA 1
ATOM 738 C C . VAL A 1 99 ? -4.157 -0.469 -0.743 1.00 98.19 99 VAL A C 1
ATOM 740 O O . VAL A 1 99 ? -3.284 -1.296 -1.018 1.00 98.19 99 VAL A O 1
ATOM 743 N N . LEU A 1 100 ? -5.326 -0.814 -0.208 1.00 98.19 100 LEU A N 1
ATOM 744 C CA . LEU A 1 100 ? -5.688 -2.186 0.147 1.00 98.19 100 LEU A CA 1
ATOM 745 C C . LEU A 1 100 ? -6.934 -2.623 -0.614 1.00 98.19 100 LEU A C 1
ATOM 747 O O . LEU A 1 100 ? -7.833 -1.816 -0.840 1.00 98.19 100 LEU A O 1
ATOM 751 N N . ASP A 1 101 ? -6.990 -3.917 -0.898 1.00 97.12 101 ASP A N 1
ATOM 752 C CA . ASP A 1 101 ? -8.195 -4.667 -1.218 1.00 97.12 101 ASP A CA 1
ATOM 753 C C . ASP A 1 101 ? -8.405 -5.734 -0.128 1.00 97.12 101 ASP A C 1
ATOM 755 O O . ASP A 1 101 ? -7.882 -6.847 -0.235 1.00 97.12 101 ASP A O 1
ATOM 759 N N . PRO A 1 102 ? -9.116 -5.404 0.963 1.00 96.00 102 PRO A N 1
ATOM 760 C CA . PRO A 1 102 ? -9.349 -6.328 2.068 1.00 96.00 102 PRO A CA 1
ATOM 761 C C . PRO A 1 102 ? -10.238 -7.524 1.732 1.00 96.00 102 PRO A C 1
ATOM 763 O O . PRO A 1 102 ? -10.259 -8.478 2.507 1.00 96.00 102 PRO A O 1
ATOM 766 N N . VAL A 1 103 ? -10.994 -7.481 0.630 1.00 94.44 103 VAL A N 1
ATOM 767 C CA . VAL A 1 103 ? -11.883 -8.588 0.249 1.00 94.44 103 VAL A CA 1
ATOM 768 C C . VAL A 1 103 ? -11.106 -9.645 -0.516 1.00 94.44 103 VAL A C 1
ATOM 770 O O . VAL A 1 103 ? -11.209 -10.821 -0.172 1.00 94.44 103 VAL A O 1
ATOM 773 N N . ASP A 1 104 ? -10.273 -9.227 -1.469 1.00 95.44 104 ASP A N 1
ATOM 774 C CA . ASP A 1 104 ? -9.426 -10.150 -2.230 1.00 95.44 104 ASP A CA 1
ATOM 775 C C . ASP A 1 104 ? -8.067 -10.410 -1.553 1.00 95.44 104 ASP A C 1
ATOM 777 O O . ASP A 1 104 ? -7.310 -11.294 -1.956 1.00 95.44 104 ASP A O 1
ATOM 781 N N . GLY A 1 105 ? -7.755 -9.673 -0.483 1.00 96.44 105 GLY A N 1
ATOM 782 C CA . GLY A 1 105 ? -6.562 -9.872 0.334 1.00 96.44 105 GLY A CA 1
ATOM 783 C C . GLY A 1 105 ? -5.282 -9.333 -0.302 1.00 96.44 105 GLY A C 1
ATOM 784 O O . GLY A 1 105 ? -4.196 -9.847 -0.017 1.00 96.44 105 GLY A O 1
ATOM 785 N N . TYR A 1 106 ? -5.380 -8.298 -1.139 1.00 97.81 106 TYR A N 1
ATOM 786 C CA . TYR A 1 106 ? -4.236 -7.670 -1.800 1.00 97.81 106 TYR A CA 1
ATOM 787 C C . TYR A 1 106 ? -3.889 -6.306 -1.209 1.00 97.81 106 TYR A C 1
ATOM 789 O O . TYR A 1 106 ? -4.732 -5.565 -0.713 1.00 97.81 106 TYR A O 1
ATOM 797 N N . MET A 1 107 ? -2.617 -5.945 -1.318 1.00 98.25 107 MET A N 1
ATOM 798 C CA . MET A 1 107 ? -2.158 -4.575 -1.143 1.00 98.25 107 MET A CA 1
ATOM 799 C C . MET A 1 107 ? -1.356 -4.137 -2.359 1.00 98.25 107 MET A C 1
ATOM 801 O O . MET A 1 107 ? -0.636 -4.939 -2.959 1.00 98.25 107 MET A O 1
ATOM 805 N N . TYR A 1 108 ? -1.469 -2.855 -2.686 1.00 98.06 108 TYR A N 1
ATOM 806 C CA . TYR A 1 108 ? -0.829 -2.243 -3.841 1.00 98.06 108 TYR A CA 1
ATOM 807 C C . TYR A 1 108 ? -0.126 -0.962 -3.424 1.00 98.06 108 TYR A C 1
ATOM 809 O O . TYR A 1 108 ? -0.658 -0.189 -2.628 1.00 98.06 108 TYR A O 1
ATOM 817 N N . TRP A 1 109 ? 1.055 -0.707 -3.971 1.00 97.94 109 TRP A N 1
ATOM 818 C CA . TRP A 1 109 ? 1.781 0.537 -3.732 1.00 97.94 109 TRP A CA 1
ATOM 819 C C . TRP A 1 109 ? 2.508 0.996 -4.986 1.00 97.94 109 TRP A C 1
ATOM 821 O O . TRP A 1 109 ? 2.756 0.228 -5.916 1.00 97.94 109 TRP A O 1
ATOM 831 N N . LEU A 1 110 ? 2.871 2.273 -4.998 1.00 96.50 110 LEU A N 1
ATOM 832 C CA . LEU A 1 110 ? 3.765 2.839 -5.994 1.00 96.50 110 LEU A CA 1
ATOM 833 C C . LEU A 1 110 ? 5.205 2.678 -5.525 1.00 96.50 110 LEU A C 1
ATOM 835 O O . LEU A 1 110 ? 5.556 3.071 -4.410 1.00 96.50 110 LEU A O 1
ATOM 839 N N . ASN A 1 111 ? 6.054 2.176 -6.412 1.00 94.44 111 ASN A N 1
ATOM 840 C CA . ASN A 1 111 ? 7.495 2.280 -6.263 1.00 94.44 111 ASN A CA 1
ATOM 841 C C . ASN A 1 111 ? 7.977 3.536 -6.997 1.00 94.44 111 ASN A C 1
ATOM 843 O O . ASN A 1 111 ? 7.979 3.581 -8.231 1.00 94.44 111 ASN A O 1
ATOM 847 N N . ARG A 1 112 ? 8.386 4.572 -6.252 1.00 91.94 112 ARG A N 1
ATOM 848 C CA . ARG A 1 112 ? 8.750 5.867 -6.863 1.00 91.94 112 ARG A CA 1
ATOM 849 C C . ARG A 1 112 ? 10.028 5.804 -7.702 1.00 91.94 112 ARG A C 1
ATOM 851 O O . ARG A 1 112 ? 10.177 6.603 -8.623 1.00 91.94 112 ARG A O 1
ATOM 858 N N . VAL A 1 113 ? 10.948 4.889 -7.391 1.00 90.94 113 VAL A N 1
ATOM 859 C CA . VAL A 1 113 ? 12.222 4.737 -8.115 1.00 90.94 113 VAL A CA 1
ATOM 860 C C . VAL A 1 113 ? 12.000 3.990 -9.427 1.00 90.94 113 VAL A C 1
ATOM 862 O O . VAL A 1 113 ? 12.467 4.431 -10.477 1.00 90.94 113 VAL A O 1
ATOM 865 N N . HIS A 1 114 ? 11.235 2.902 -9.379 1.00 90.81 114 HIS A N 1
ATOM 866 C CA . HIS A 1 114 ? 10.993 2.031 -10.527 1.00 90.81 114 HIS A CA 1
ATOM 867 C C . HIS A 1 114 ? 9.767 2.419 -11.362 1.00 90.81 114 HIS A C 1
ATOM 869 O O . HIS A 1 114 ? 9.558 1.835 -12.422 1.00 90.81 114 HIS A O 1
ATOM 875 N N . LYS A 1 115 ? 8.982 3.406 -10.908 1.00 91.31 115 LYS A N 1
ATOM 876 C CA . LYS A 1 115 ? 7.815 3.972 -11.609 1.00 91.31 115 LYS A CA 1
ATOM 877 C C . LYS A 1 115 ? 6.764 2.923 -11.976 1.00 91.31 115 LYS A C 1
ATOM 879 O O . LYS A 1 115 ? 6.188 2.959 -13.058 1.00 91.31 115 LYS A O 1
ATOM 884 N N . ARG A 1 116 ? 6.525 1.984 -11.066 1.00 92.31 116 ARG A N 1
ATOM 885 C CA . ARG A 1 116 ? 5.587 0.876 -11.263 1.00 92.31 116 ARG A CA 1
ATOM 886 C C . ARG A 1 116 ? 4.656 0.730 -10.074 1.00 92.31 116 ARG A C 1
ATOM 888 O O . ARG A 1 116 ? 4.974 1.176 -8.968 1.00 92.31 116 ARG A O 1
ATOM 895 N N . ILE A 1 117 ? 3.529 0.081 -10.327 1.00 96.00 117 ILE A N 1
ATOM 896 C CA . ILE A 1 117 ? 2.653 -0.437 -9.284 1.00 96.00 117 ILE A CA 1
ATOM 897 C C . ILE A 1 117 ? 3.186 -1.815 -8.905 1.00 96.00 117 ILE A C 1
ATOM 899 O O . ILE A 1 117 ? 3.452 -2.646 -9.773 1.00 96.00 117 ILE A O 1
ATOM 903 N N . GLU A 1 118 ? 3.354 -2.044 -7.613 1.00 97.00 118 GLU A N 1
ATOM 904 C CA . GLU A 1 118 ? 3.701 -3.348 -7.066 1.00 97.00 118 GLU A CA 1
ATOM 905 C C . GLU A 1 118 ? 2.538 -3.880 -6.238 1.00 97.00 118 GLU A C 1
ATOM 907 O O . GLU A 1 118 ? 1.733 -3.110 -5.705 1.00 97.00 118 GLU A O 1
ATOM 912 N N . ARG A 1 119 ? 2.455 -5.205 -6.140 1.00 97.81 119 ARG A N 1
ATOM 913 C CA . ARG A 1 119 ? 1.404 -5.908 -5.411 1.00 97.81 119 ARG A CA 1
ATOM 914 C C . ARG A 1 119 ? 2.013 -6.952 -4.489 1.00 97.81 119 ARG A C 1
ATOM 916 O O . ARG A 1 119 ? 3.034 -7.553 -4.806 1.00 97.81 119 ARG A O 1
ATOM 923 N N . ALA A 1 120 ? 1.346 -7.217 -3.380 1.00 98.19 120 ALA A N 1
ATOM 924 C CA . ALA A 1 120 ? 1.556 -8.411 -2.572 1.00 98.19 120 ALA A CA 1
ATOM 925 C C . ALA A 1 120 ? 0.233 -8.808 -1.912 1.00 98.19 120 ALA A C 1
ATOM 927 O O . ALA A 1 120 ? -0.739 -8.047 -1.932 1.00 98.19 120 ALA A O 1
ATOM 928 N N . TRP A 1 121 ? 0.185 -9.992 -1.315 1.00 98.19 121 TRP A N 1
ATOM 929 C CA . TRP A 1 121 ? -0.888 -10.326 -0.385 1.00 98.19 121 TRP A CA 1
ATOM 930 C C . TRP A 1 121 ? -0.789 -9.446 0.860 1.00 98.19 121 TRP A C 1
ATOM 932 O O . TRP A 1 121 ? 0.301 -9.039 1.256 1.00 98.19 121 TRP A O 1
ATOM 942 N N . MET A 1 122 ? -1.913 -9.176 1.521 1.00 98.19 122 MET A N 1
ATOM 943 C CA . MET A 1 122 ? -1.967 -8.347 2.733 1.00 98.19 122 MET A CA 1
ATOM 944 C C . MET A 1 122 ? -1.198 -8.924 3.932 1.00 98.19 122 MET A C 1
ATOM 946 O O . MET A 1 122 ? -1.014 -8.226 4.929 1.00 98.19 122 MET A O 1
ATOM 950 N N . ASP A 1 123 ? -0.747 -10.176 3.847 1.00 96.62 123 ASP A N 1
ATOM 951 C CA . ASP A 1 123 ? 0.157 -10.818 4.805 1.00 96.62 123 ASP A CA 1
ATOM 952 C C . ASP A 1 123 ? 1.646 -10.707 4.419 1.00 96.62 123 ASP A C 1
ATOM 954 O O . ASP A 1 123 ? 2.503 -11.278 5.091 1.00 96.62 123 ASP A O 1
ATOM 958 N N . GLY A 1 124 ? 1.956 -9.953 3.358 1.00 95.94 124 GLY A N 1
ATOM 959 C CA . GLY A 1 124 ? 3.310 -9.653 2.899 1.00 95.94 124 GLY A CA 1
ATOM 960 C C . GLY A 1 124 ? 3.917 -10.692 1.963 1.00 95.94 124 GLY A C 1
ATOM 961 O O . GLY A 1 124 ? 5.023 -10.484 1.464 1.00 95.94 124 GLY A O 1
ATOM 962 N N . ARG A 1 125 ? 3.218 -11.800 1.697 1.00 94.19 125 ARG A N 1
ATOM 963 C CA . ARG A 1 125 ? 3.690 -12.842 0.779 1.00 94.19 125 ARG A CA 1
ATOM 964 C C . ARG A 1 125 ? 3.343 -12.510 -0.671 1.00 94.19 125 ARG A C 1
ATOM 966 O O . ARG A 1 125 ? 2.561 -11.607 -0.956 1.00 94.19 125 ARG A O 1
ATOM 973 N N . HIS A 1 126 ? 3.921 -13.278 -1.596 1.00 95.12 126 HIS A N 1
ATOM 974 C CA . HIS A 1 126 ? 3.645 -13.183 -3.034 1.00 95.12 126 HIS A CA 1
ATOM 975 C C . HIS A 1 126 ? 3.847 -11.771 -3.606 1.00 95.12 126 HIS A C 1
ATOM 977 O O . HIS A 1 126 ? 2.974 -11.229 -4.282 1.00 95.12 126 HIS A O 1
ATOM 983 N N . HIS A 1 127 ? 5.015 -11.182 -3.333 1.00 96.06 127 HIS A N 1
ATOM 984 C CA . HIS A 1 127 ? 5.418 -9.923 -3.956 1.00 96.06 127 HIS A CA 1
ATOM 985 C C . HIS A 1 127 ? 5.527 -10.081 -5.474 1.00 96.06 127 HIS A C 1
ATOM 987 O O . HIS A 1 127 ? 6.293 -10.899 -5.982 1.00 96.06 127 HIS A O 1
ATOM 993 N N . ASP A 1 128 ? 4.751 -9.270 -6.181 1.00 96.31 128 ASP A N 1
ATOM 994 C CA . ASP A 1 128 ? 4.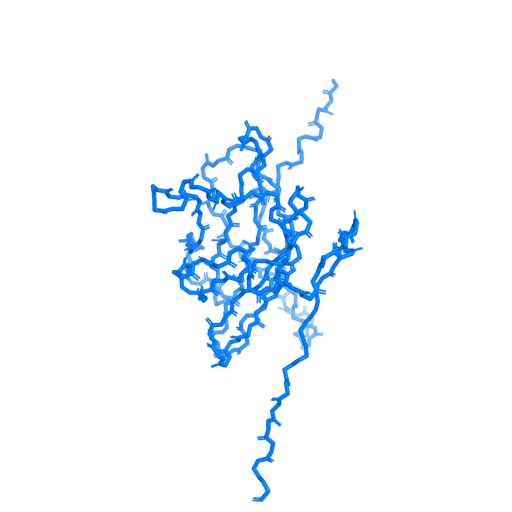698 -9.184 -7.628 1.00 96.31 12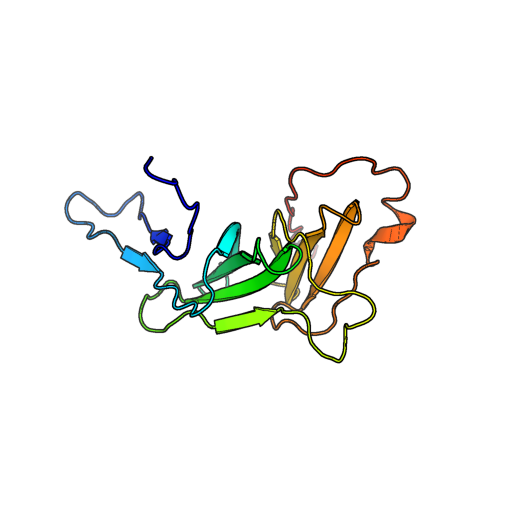8 ASP A CA 1
ATOM 995 C C . ASP A 1 128 ? 4.994 -7.738 -8.066 1.00 96.31 128 ASP A C 1
ATOM 997 O O . ASP A 1 128 ? 4.101 -6.877 -8.061 1.00 96.31 128 ASP A O 1
ATOM 1001 N N . PRO A 1 129 ? 6.249 -7.443 -8.446 1.00 95.19 129 PRO A N 1
ATOM 1002 C CA . PRO A 1 129 ? 6.648 -6.109 -8.873 1.00 95.19 129 PRO A CA 1
ATOM 1003 C C . PRO A 1 129 ? 6.180 -5.755 -10.293 1.00 95.19 129 PRO A C 1
ATOM 1005 O O . PRO A 1 129 ? 6.386 -4.625 -10.720 1.00 95.19 129 PRO A O 1
ATOM 1008 N N . HIS A 1 130 ? 5.592 -6.689 -11.050 1.00 94.94 130 HIS A N 1
ATOM 1009 C CA . HIS A 1 130 ? 5.256 -6.496 -12.467 1.00 94.94 130 HIS A CA 1
ATOM 1010 C C . HIS A 1 130 ? 3.788 -6.785 -12.792 1.00 94.94 130 HIS A C 1
ATOM 1012 O O . HIS A 1 130 ? 3.452 -6.942 -13.965 1.00 94.94 130 HIS A O 1
ATOM 1018 N N . CYS A 1 131 ? 2.919 -6.802 -11.780 1.00 94.44 131 CYS A N 1
ATOM 1019 C CA . CYS A 1 131 ? 1.492 -7.110 -11.908 1.00 94.44 131 CYS A CA 1
ATOM 1020 C C . CYS A 1 131 ? 0.749 -6.307 -12.992 1.00 94.44 131 CYS A C 1
ATOM 1022 O O . CYS A 1 131 ? -0.240 -6.806 -13.516 1.00 94.44 131 CYS A O 1
ATOM 1024 N N . PHE A 1 132 ? 1.241 -5.114 -13.350 1.00 94.12 132 PHE A N 1
ATOM 1025 C CA . PHE A 1 132 ? 0.664 -4.232 -14.376 1.00 94.12 132 PHE A CA 1
ATOM 1026 C C . PHE A 1 132 ? 1.691 -3.758 -15.415 1.00 94.12 132 PHE A C 1
ATOM 1028 O O . PHE A 1 132 ? 1.529 -2.702 -16.018 1.00 94.12 132 PHE A O 1
ATOM 1035 N N . LYS A 1 133 ? 2.798 -4.492 -15.606 1.00 91.50 133 LYS A N 1
ATOM 1036 C CA . LYS A 1 133 ? 3.922 -4.035 -16.446 1.00 91.50 133 LYS A CA 1
ATOM 1037 C C . LYS A 1 133 ? 3.492 -3.654 -17.867 1.00 91.50 133 LYS A C 1
ATOM 1039 O O . LYS A 1 133 ? 4.005 -2.673 -18.403 1.00 91.50 133 LYS A O 1
ATOM 1044 N N . ASP A 1 134 ? 2.578 -4.425 -18.445 1.00 93.69 134 ASP A N 1
ATOM 1045 C CA . ASP A 1 134 ? 2.100 -4.218 -19.813 1.00 93.69 134 ASP A CA 1
ATOM 1046 C C . ASP A 1 134 ? 1.124 -3.032 -19.913 1.00 93.69 134 ASP A C 1
ATOM 1048 O O . ASP A 1 134 ? 1.026 -2.408 -20.966 1.00 93.69 134 ASP A O 1
ATOM 1052 N N . ASP A 1 135 ? 0.478 -2.658 -18.804 1.00 91.50 135 ASP A N 1
ATOM 1053 C CA . ASP A 1 135 ? -0.459 -1.531 -18.727 1.00 91.50 135 ASP A CA 1
ATOM 1054 C C . ASP A 1 135 ? 0.233 -0.203 -18.369 1.00 91.50 135 ASP A C 1
ATOM 1056 O O . ASP A 1 135 ? -0.329 0.875 -18.564 1.00 91.50 135 ASP A O 1
ATOM 1060 N N . THR A 1 136 ? 1.459 -0.255 -17.833 1.00 87.75 136 THR A N 1
ATOM 1061 C CA . THR A 1 136 ? 2.187 0.924 -17.331 1.00 87.75 136 THR A CA 1
ATOM 1062 C C . THR A 1 136 ? 3.434 1.288 -18.142 1.00 87.75 136 THR A C 1
ATOM 1064 O O . THR A 1 136 ? 4.314 1.974 -17.621 1.00 87.75 136 THR A O 1
ATOM 1067 N N . THR A 1 137 ? 3.557 0.851 -19.400 1.00 87.94 137 THR A N 1
ATOM 1068 C CA . THR A 1 137 ? 4.785 1.054 -20.203 1.00 87.94 137 THR A CA 1
ATOM 1069 C C . THR A 1 137 ? 5.149 2.523 -20.413 1.00 87.94 137 THR A C 1
ATOM 1071 O O . THR A 1 137 ? 6.331 2.860 -20.488 1.00 87.94 137 THR A O 1
ATOM 1074 N N . ASP A 1 138 ? 4.143 3.396 -20.452 1.00 87.56 138 ASP A N 1
ATOM 1075 C CA . ASP A 1 138 ? 4.299 4.817 -20.779 1.00 87.56 138 ASP A CA 1
ATOM 1076 C C . ASP A 1 138 ? 4.267 5.717 -19.527 1.00 87.56 138 ASP A C 1
ATOM 1078 O O . ASP A 1 138 ? 4.259 6.949 -19.615 1.00 87.56 138 ASP A O 1
ATOM 1082 N N . VAL A 1 139 ? 4.263 5.117 -18.330 1.00 83.94 139 VAL A N 1
ATOM 1083 C CA . VAL A 1 139 ? 4.231 5.848 -17.059 1.00 83.94 139 VAL A CA 1
ATOM 1084 C C . VAL A 1 139 ? 5.611 6.427 -16.751 1.00 83.94 139 VAL A C 1
ATOM 1086 O O . VAL A 1 139 ? 6.550 5.742 -16.354 1.00 83.94 139 VAL A O 1
ATOM 1089 N N . ILE A 1 140 ? 5.734 7.746 -16.894 1.00 83.12 140 ILE A N 1
ATOM 1090 C CA . ILE A 1 140 ? 6.994 8.466 -16.651 1.00 83.12 140 ILE A CA 1
ATOM 1091 C C . ILE A 1 140 ? 7.110 9.053 -15.239 1.00 83.12 140 ILE A C 1
ATOM 1093 O O . ILE A 1 140 ? 8.227 9.373 -14.811 1.00 83.12 140 ILE A O 1
ATOM 1097 N N . ALA A 1 141 ? 5.988 9.189 -14.524 1.00 84.81 141 ALA A N 1
ATOM 1098 C CA . ALA A 1 141 ? 5.905 9.710 -13.162 1.00 84.81 141 ALA A CA 1
ATOM 1099 C C . ALA A 1 141 ? 4.648 9.192 -12.442 1.00 84.81 141 ALA A C 1
ATOM 1101 O O . ALA A 1 141 ? 3.589 9.060 -13.048 1.00 84.81 141 ALA A O 1
ATOM 1102 N N . THR A 1 142 ? 4.766 8.959 -11.135 1.00 85.38 142 THR A N 1
ATOM 1103 C CA . THR A 1 142 ? 3.686 8.474 -10.261 1.00 85.38 142 THR A CA 1
ATOM 1104 C C . THR A 1 142 ? 3.595 9.353 -9.017 1.00 85.38 142 THR A C 1
ATOM 1106 O O . THR A 1 142 ? 4.631 9.688 -8.439 1.00 85.38 142 THR A O 1
ATOM 1109 N N . SER A 1 143 ? 2.385 9.706 -8.579 1.00 88.31 143 SER A N 1
ATOM 1110 C CA . SER A 1 143 ? 2.171 10.560 -7.398 1.00 88.31 143 SER A CA 1
ATOM 1111 C C . SER A 1 143 ? 1.252 9.925 -6.360 1.00 88.31 143 SER A C 1
ATOM 1113 O O . SER A 1 143 ? 1.619 9.862 -5.193 1.00 88.31 143 SER A O 1
ATOM 1115 N N . ALA A 1 144 ? 0.086 9.440 -6.77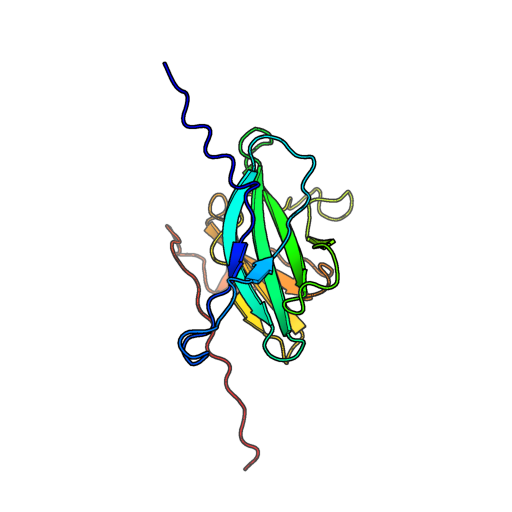6 1.00 93.44 144 ALA A N 1
ATOM 1116 C CA . ALA A 1 144 ? -0.909 8.844 -5.898 1.00 93.44 144 ALA A CA 1
ATOM 1117 C C . ALA A 1 144 ? -1.611 7.668 -6.585 1.00 93.44 144 ALA A C 1
ATOM 1119 O O . ALA A 1 144 ? -1.713 7.615 -7.809 1.00 93.44 144 ALA A O 1
ATOM 1120 N N . LEU A 1 145 ? -2.090 6.743 -5.765 1.00 94.00 145 LEU A N 1
ATOM 1121 C CA . LEU A 1 145 ? -2.817 5.536 -6.119 1.00 94.00 145 LEU A CA 1
ATOM 1122 C C . LEU A 1 145 ? -4.095 5.504 -5.279 1.00 94.00 145 LEU A C 1
ATOM 1124 O O . LEU A 1 145 ? -4.075 5.799 -4.084 1.00 94.00 145 LEU A O 1
ATOM 1128 N N . THR A 1 146 ? -5.204 5.157 -5.918 1.00 95.38 146 THR A N 1
ATOM 1129 C CA . TH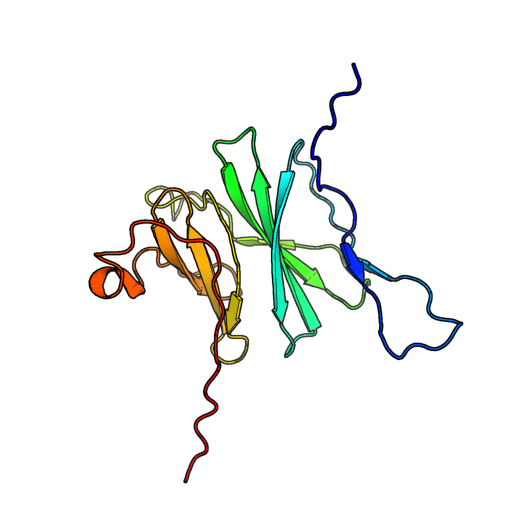R A 1 146 ? -6.487 4.874 -5.274 1.00 95.38 146 THR A CA 1
ATOM 1130 C C . THR A 1 146 ? -7.056 3.607 -5.900 1.00 95.38 146 THR A C 1
ATOM 1132 O O . THR A 1 146 ? -6.690 3.267 -7.025 1.00 95.38 146 THR A O 1
ATOM 1135 N N . LEU A 1 147 ? -7.908 2.899 -5.165 1.00 93.75 147 LEU A N 1
ATOM 1136 C CA . LEU A 1 147 ? -8.555 1.681 -5.628 1.00 93.75 147 LEU A CA 1
ATOM 1137 C C . LEU A 1 147 ? -10.067 1.872 -5.540 1.00 93.75 147 LEU A C 1
ATOM 1139 O O . LEU A 1 147 ? -10.585 2.273 -4.498 1.00 93.75 147 LEU A O 1
ATOM 1143 N N . GLU A 1 148 ? -10.760 1.567 -6.630 1.00 91.31 148 GLU A N 1
ATOM 1144 C CA . GLU A 1 148 ? -12.206 1.388 -6.629 1.00 91.31 148 GLU A CA 1
ATOM 1145 C C . GLU A 1 148 ? -12.493 -0.107 -6.555 1.00 91.31 148 GLU A C 1
ATOM 1147 O O . GLU A 1 148 ? -12.132 -0.865 -7.456 1.00 91.31 148 GLU A O 1
ATOM 1152 N N . GLN A 1 149 ? -13.136 -0.534 -5.472 1.00 83.12 149 GLN A N 1
ATOM 1153 C CA . GLN A 1 149 ? -13.533 -1.921 -5.327 1.00 83.12 149 GLN A CA 1
ATOM 1154 C C . GLN A 1 149 ? -14.925 -2.120 -5.925 1.00 83.12 149 GLN A C 1
ATOM 1156 O O . GLN A 1 149 ? -15.928 -1.648 -5.385 1.00 83.12 149 GLN A O 1
ATOM 1161 N N . VAL A 1 150 ? -14.991 -2.828 -7.050 1.00 81.50 150 VAL A N 1
ATOM 1162 C CA . VAL A 1 150 ? -16.261 -3.136 -7.707 1.00 81.50 150 VAL A CA 1
ATOM 1163 C C . VAL A 1 150 ? -16.850 -4.380 -7.053 1.00 81.50 150 VAL A C 1
ATOM 1165 O O . VAL A 1 150 ? -16.396 -5.498 -7.280 1.00 81.50 150 VAL A O 1
ATOM 1168 N N . CYS A 1 151 ? -17.882 -4.193 -6.234 1.00 65.81 151 CYS A N 1
ATOM 1169 C CA . CYS A 1 151 ? -18.681 -5.306 -5.740 1.00 65.81 151 CYS A CA 1
ATOM 1170 C C . CYS A 1 151 ? -19.562 -5.788 -6.899 1.00 65.81 151 CYS A C 1
ATOM 1172 O O . CYS A 1 151 ? -20.562 -5.135 -7.213 1.00 65.81 151 CYS A O 1
ATOM 1174 N N . LEU A 1 152 ? -19.175 -6.879 -7.569 1.00 61.47 152 LEU A N 1
ATOM 1175 C CA . LEU A 1 152 ? -20.038 -7.531 -8.554 1.00 61.47 152 LEU A CA 1
ATOM 1176 C C . LEU A 1 152 ? -21.346 -7.887 -7.842 1.00 61.47 152 LEU A C 1
ATOM 1178 O O . LEU A 1 152 ? -21.387 -8.773 -6.995 1.00 61.47 152 LEU A O 1
ATOM 1182 N N . HIS A 1 153 ? -22.404 -7.132 -8.127 1.00 57.00 153 HIS A N 1
ATOM 1183 C CA . HIS A 1 153 ? -23.741 -7.552 -7.754 1.00 57.00 153 HIS A CA 1
ATOM 1184 C C . HIS A 1 153 ? -24.064 -8.726 -8.669 1.00 57.00 153 HIS A C 1
ATOM 1186 O O . HIS A 1 153 ? -24.195 -8.542 -9.880 1.00 57.00 153 HIS A O 1
ATOM 1192 N N . ASP A 1 154 ? -24.125 -9.924 -8.094 1.00 56.09 154 ASP A N 1
ATOM 1193 C CA . ASP A 1 154 ? -24.719 -11.069 -8.769 1.00 56.09 154 ASP A CA 1
ATOM 1194 C C . ASP A 1 154 ? -26.140 -10.667 -9.205 1.00 56.09 154 ASP A C 1
ATOM 1196 O O . ASP A 1 154 ? -26.950 -10.223 -8.383 1.00 56.09 154 ASP A O 1
ATOM 1200 N N . PHE A 1 155 ? -26.392 -10.736 -10.516 1.00 49.12 155 PHE A N 1
ATOM 1201 C CA . PHE A 1 155 ? -27.710 -10.544 -11.129 1.00 49.12 155 PHE A CA 1
ATOM 1202 C C . PHE A 1 155 ? -28.637 -11.728 -10.841 1.00 49.12 155 PHE A C 1
ATOM 1204 O O . PHE A 1 155 ? -28.149 -12.883 -10.867 1.00 49.12 155 PHE A O 1
#

InterPro domains:
  IPR000033 LDLR class B repeat [SM00135] (79-127)
  IPR011042 Six-bladed beta-propeller, TolB-like [G3DSA:2.120.10.30] (3-150)

Foldseek 3Di:
DDPPLQFPQDWDWDDDPPPPPPDDIDTFHEDDPAGRKDFADWEADPPQQKIWTWIFRPVPQRFIWIWITHPVNPDHIDTQAGADPVCPVPGRGQWHAKYDDNVVQKIWTARQVVQFIWMDGVSHHDTDRCPCVVVCVPRPGDDYDDDDDDDPDDD